Protein AF-H3C9X8-F1 (afdb_monomer_lite)

Sequence (131 aa):
LDEASQDVKDMGDELQRELHCCGLFSYKDWEGNIPDSCVCTEGQECQRVSSRVLLQARLLPISIYSKPCFPIIVPYILLVVDIMIGVVFALAVLAILGTTLSSIMIHQMRYPARPATVLTVPAIFTTAPPK

Structure (mmCIF, N/CA/C/O backbone):
data_AF-H3C9X8-F1
#
_entry.id   AF-H3C9X8-F1
#
loop_
_atom_site.group_PDB
_atom_site.id
_atom_site.type_symbol
_atom_site.label_atom_id
_atom_site.label_alt_id
_atom_site.label_comp_id
_atom_site.label_asym_id
_atom_site.label_entity_id
_atom_site.label_seq_id
_atom_site.pdbx_PDB_ins_code
_atom_site.Cartn_x
_atom_site.Cartn_y
_atom_site.Cartn_z
_atom_site.occupancy
_atom_site.B_iso_or_equiv
_atom_site.auth_seq_id
_atom_site.auth_comp_id
_atom_site.auth_asym_id
_atom_site.auth_atom_id
_atom_site.pdbx_PDB_model_num
ATOM 1 N N . LEU A 1 1 ? -15.510 -6.595 3.669 1.00 77.19 1 LEU A N 1
ATOM 2 C CA . LEU A 1 1 ? -14.463 -7.573 4.056 1.00 77.19 1 LEU A CA 1
ATOM 3 C C . LEU A 1 1 ? -15.071 -8.877 4.568 1.00 77.19 1 LEU A C 1
ATOM 5 O O . LEU A 1 1 ? -14.469 -9.923 4.366 1.00 77.19 1 LEU A O 1
ATOM 9 N N . ASP A 1 2 ? -16.264 -8.837 5.167 1.00 81.06 2 ASP A N 1
ATOM 10 C CA . ASP A 1 2 ? -16.920 -10.037 5.706 1.00 81.06 2 ASP A CA 1
ATOM 11 C C . ASP A 1 2 ? -17.199 -11.137 4.656 1.00 81.06 2 ASP A C 1
ATOM 13 O O . ASP A 1 2 ? -17.047 -12.323 4.936 1.00 81.06 2 ASP A O 1
ATOM 17 N N . GLU A 1 3 ? -17.498 -10.764 3.409 1.00 86.88 3 GLU A N 1
ATOM 18 C CA . GLU A 1 3 ? -17.766 -11.713 2.311 1.00 86.88 3 GLU A CA 1
ATOM 19 C C . GLU A 1 3 ? -16.512 -12.156 1.525 1.00 86.88 3 GLU A C 1
ATOM 21 O O . GLU A 1 3 ? -16.621 -12.857 0.520 1.00 86.88 3 GLU A O 1
ATOM 26 N N . ALA A 1 4 ? -15.308 -11.741 1.938 1.00 88.25 4 ALA A N 1
ATOM 27 C CA . ALA A 1 4 ? -14.078 -12.064 1.211 1.00 88.25 4 ALA A CA 1
ATOM 28 C C . ALA A 1 4 ? -13.695 -13.558 1.313 1.00 88.25 4 ALA A C 1
ATOM 30 O O . ALA A 1 4 ? -14.129 -14.268 2.224 1.00 88.25 4 ALA A O 1
ATOM 31 N N . SER A 1 5 ? -12.846 -14.030 0.389 1.00 93.25 5 SER A N 1
ATOM 32 C CA . SER A 1 5 ? -12.268 -15.380 0.453 1.00 93.25 5 SER A CA 1
ATOM 33 C C . SER A 1 5 ? -11.402 -15.561 1.703 1.00 93.25 5 SER A C 1
ATOM 35 O O . SER A 1 5 ? -10.906 -14.586 2.269 1.00 93.25 5 SER A O 1
ATOM 37 N N . GLN A 1 6 ? -11.199 -16.814 2.122 1.00 91.31 6 GLN A N 1
ATOM 38 C CA . GLN A 1 6 ? -10.440 -17.113 3.339 1.00 91.31 6 GLN A CA 1
ATOM 39 C C . GLN A 1 6 ? -9.013 -16.553 3.278 1.00 91.31 6 GLN A C 1
ATOM 41 O O . GLN A 1 6 ? -8.606 -15.871 4.205 1.00 91.31 6 GLN A O 1
ATOM 46 N N . ASP A 1 7 ? -8.320 -16.707 2.148 1.00 93.25 7 ASP A N 1
ATOM 47 C CA . ASP A 1 7 ? -6.956 -16.184 1.979 1.00 93.25 7 ASP A CA 1
ATOM 48 C C . ASP A 1 7 ? -6.880 -14.657 2.171 1.00 93.25 7 ASP A C 1
ATOM 50 O O . ASP A 1 7 ? -5.922 -14.128 2.732 1.00 93.25 7 ASP A O 1
ATOM 54 N N . VAL A 1 8 ? -7.908 -13.929 1.721 1.00 92.38 8 VAL A N 1
ATOM 55 C CA . VAL A 1 8 ? -7.984 -12.468 1.880 1.00 92.38 8 VAL A CA 1
ATOM 56 C C . VAL A 1 8 ? -8.288 -12.094 3.328 1.00 92.38 8 VAL A C 1
ATOM 58 O O . VAL A 1 8 ? -7.774 -11.087 3.816 1.00 92.38 8 VAL A O 1
ATOM 61 N N . LYS A 1 9 ? -9.105 -12.891 4.024 1.00 91.44 9 LYS A N 1
ATOM 62 C CA . LYS A 1 9 ? -9.366 -12.710 5.456 1.00 91.44 9 LYS A CA 1
ATOM 63 C C . LYS A 1 9 ? -8.111 -12.967 6.280 1.00 91.44 9 LYS A C 1
ATOM 65 O O . LYS A 1 9 ? -7.776 -12.125 7.101 1.00 91.44 9 LYS A O 1
ATOM 70 N N . ASP A 1 10 ? -7.388 -14.046 5.996 1.00 93.94 10 ASP A N 1
ATOM 71 C CA . ASP A 1 10 ? -6.156 -14.412 6.699 1.00 93.94 10 ASP A CA 1
ATOM 72 C C . ASP A 1 10 ? -5.084 -13.322 6.532 1.00 93.94 10 ASP A C 1
ATOM 74 O O . ASP A 1 10 ? -4.492 -12.867 7.511 1.00 93.94 10 ASP A O 1
ATOM 78 N N . MET A 1 11 ? -4.909 -12.818 5.305 1.00 93.81 11 MET A N 1
ATOM 79 C CA . MET A 1 11 ? -4.031 -11.676 5.029 1.00 93.81 11 MET A CA 1
ATOM 80 C C . MET A 1 11 ? -4.498 -10.400 5.744 1.00 93.81 11 MET A C 1
ATOM 82 O O . MET A 1 11 ? -3.687 -9.647 6.283 1.00 93.81 11 MET A O 1
ATOM 86 N N . GLY A 1 12 ? -5.808 -10.140 5.753 1.00 94.44 12 GLY A N 1
ATOM 87 C CA . GLY A 1 12 ? -6.391 -9.012 6.474 1.00 94.44 12 GLY A CA 1
ATOM 88 C C . GLY A 1 12 ? -6.145 -9.093 7.981 1.00 94.44 12 GLY A C 1
ATOM 89 O O . GLY A 1 12 ? -5.831 -8.077 8.598 1.00 94.44 12 GLY A O 1
ATOM 90 N N . ASP A 1 13 ? -6.238 -10.288 8.558 1.00 95.50 13 ASP A N 1
ATOM 91 C CA . ASP A 1 13 ? -6.023 -10.540 9.980 1.00 95.50 13 ASP A CA 1
ATOM 92 C C . ASP A 1 13 ? -4.562 -10.351 10.392 1.00 95.50 13 ASP A C 1
ATOM 94 O O . ASP A 1 13 ? -4.285 -9.779 11.449 1.00 95.50 13 ASP A O 1
ATOM 98 N N . GLU A 1 14 ? -3.621 -10.805 9.564 1.00 95.69 14 GLU A N 1
ATOM 99 C CA . GLU A 1 14 ? -2.191 -10.563 9.766 1.00 95.69 14 GLU A CA 1
ATOM 100 C C . GLU A 1 14 ? -1.890 -9.060 9.751 1.00 95.69 14 GLU A C 1
ATOM 102 O O . GLU A 1 14 ? -1.320 -8.517 10.699 1.00 95.69 14 GLU A O 1
ATOM 107 N N . LEU A 1 15 ? -2.395 -8.360 8.735 1.00 94.81 15 LEU A N 1
ATOM 108 C CA . LEU A 1 15 ? -2.177 -6.930 8.556 1.00 94.81 15 LEU A CA 1
ATOM 109 C C . LEU A 1 15 ? -2.754 -6.090 9.702 1.00 94.81 15 LEU A C 1
ATOM 111 O O . LEU A 1 15 ? -2.131 -5.127 10.146 1.00 94.81 15 LEU A O 1
ATOM 115 N N . GLN A 1 16 ? -3.937 -6.456 10.198 1.00 96.19 16 GLN A N 1
ATOM 116 C CA . GLN A 1 16 ? -4.581 -5.776 11.324 1.00 96.19 16 GLN A CA 1
ATOM 117 C C . GLN A 1 16 ? -3.786 -5.934 12.622 1.00 96.19 16 GLN A C 1
ATOM 119 O O . GLN A 1 16 ? -3.657 -4.965 13.375 1.00 96.19 16 GLN A O 1
ATOM 124 N N . ARG A 1 17 ? -3.193 -7.115 12.847 1.00 94.56 17 ARG A N 1
ATOM 125 C CA . ARG A 1 17 ? -2.313 -7.371 13.997 1.00 94.56 17 ARG A CA 1
ATOM 126 C C . ARG A 1 17 ? -1.007 -6.594 13.902 1.00 94.56 17 ARG A C 1
ATOM 128 O O . ARG A 1 17 ? -0.605 -5.993 14.890 1.00 94.56 17 ARG A O 1
ATOM 135 N N . GLU A 1 18 ? -0.360 -6.587 12.739 1.00 94.19 18 GLU A N 1
ATOM 136 C CA . GLU A 1 18 ? 0.937 -5.920 12.570 1.00 94.19 18 GLU A CA 1
ATOM 137 C C . GLU A 1 18 ? 0.829 -4.392 12.573 1.00 94.19 18 GLU A C 1
ATOM 139 O O . GLU A 1 18 ? 1.665 -3.703 13.162 1.00 94.19 18 GLU A O 1
ATOM 144 N N . LEU A 1 19 ? -0.205 -3.850 11.924 1.00 94.75 19 LEU A N 1
ATOM 145 C CA . LEU A 1 19 ? -0.371 -2.406 11.745 1.00 94.75 19 LEU A CA 1
ATOM 146 C C . LEU A 1 19 ? -1.279 -1.756 12.791 1.00 94.75 19 LEU A C 1
ATOM 148 O O . LEU A 1 19 ? -1.459 -0.537 12.752 1.00 94.75 19 LEU A O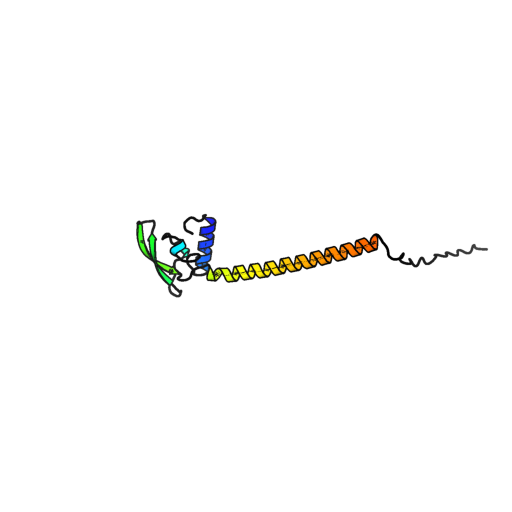 1
ATOM 152 N N . HIS A 1 20 ? -1.839 -2.538 13.719 1.00 95.56 20 HIS A N 1
ATOM 153 C CA . HIS A 1 20 ? -2.741 -2.055 14.768 1.00 95.56 20 HIS A CA 1
ATOM 154 C C . HIS A 1 20 ? -3.880 -1.191 14.199 1.00 95.56 20 HIS A C 1
ATOM 156 O O . HIS A 1 20 ? -4.114 -0.050 14.614 1.00 95.56 20 HIS A O 1
ATOM 162 N N . CYS A 1 21 ? -4.571 -1.737 13.201 1.00 95.94 21 CYS A N 1
ATOM 163 C CA . CYS A 1 21 ? -5.671 -1.102 12.483 1.00 95.94 21 CYS A CA 1
ATOM 164 C C . CYS A 1 21 ? -6.871 -2.053 12.393 1.00 95.94 21 CYS A C 1
ATOM 166 O O . CYS A 1 21 ? -6.737 -3.249 12.636 1.00 95.94 21 CYS A O 1
ATOM 168 N N . CYS A 1 22 ? -8.061 -1.542 12.070 1.00 96.00 22 CYS A N 1
ATOM 169 C CA . CYS A 1 22 ? -9.252 -2.379 11.913 1.00 96.00 22 CYS A CA 1
ATOM 170 C C . CYS A 1 22 ? -10.107 -1.953 10.717 1.00 96.00 22 CYS A C 1
ATOM 172 O O . CYS A 1 22 ? -10.584 -0.816 10.635 1.00 96.00 22 CYS A O 1
ATOM 174 N N . GLY A 1 23 ? -10.335 -2.909 9.814 1.00 95.25 23 GLY A N 1
ATOM 175 C CA . GLY A 1 23 ? -11.014 -2.679 8.542 1.00 95.25 23 GLY A CA 1
ATOM 176 C C . GLY A 1 23 ? -10.130 -1.961 7.521 1.00 95.25 23 GLY A C 1
ATOM 177 O O . GLY A 1 23 ? -9.074 -1.413 7.843 1.00 95.25 23 GLY A O 1
ATOM 178 N N . LEU A 1 24 ? -10.557 -1.971 6.261 1.00 95.00 24 LEU A N 1
ATOM 179 C CA . LEU A 1 24 ? -9.801 -1.341 5.185 1.00 95.00 24 LEU A CA 1
ATOM 180 C C . LEU A 1 24 ? -9.963 0.180 5.263 1.00 95.00 24 LEU A C 1
ATOM 182 O O . LEU A 1 24 ? -8.981 0.897 5.430 1.00 95.00 24 LEU A O 1
ATOM 186 N N . PHE A 1 25 ? -11.204 0.657 5.219 1.00 95.12 25 PHE A N 1
ATOM 187 C CA . PHE A 1 25 ? -11.573 2.066 5.356 1.00 95.12 25 PHE A CA 1
ATOM 188 C C . PHE A 1 25 ? -12.231 2.359 6.707 1.00 95.12 25 PHE A C 1
ATOM 190 O O . PHE A 1 25 ? -12.179 3.493 7.186 1.00 95.12 25 PHE A O 1
ATOM 197 N N . SER A 1 26 ? -12.847 1.350 7.330 1.00 94.25 26 SER A N 1
ATOM 198 C CA . SER A 1 26 ? -13.454 1.444 8.658 1.00 94.25 26 SER A CA 1
ATOM 199 C C . SER A 1 26 ? -13.718 0.053 9.237 1.00 94.25 26 SER A C 1
ATOM 201 O O . SER A 1 26 ? -13.972 -0.889 8.497 1.00 94.25 26 SER A O 1
ATOM 203 N N . TYR A 1 27 ? -13.822 -0.075 10.563 1.00 92.94 27 TYR A N 1
ATOM 204 C CA . TYR A 1 27 ? -14.295 -1.315 11.201 1.00 92.94 27 TYR A CA 1
ATOM 205 C C . TYR A 1 27 ? -15.671 -1.782 10.686 1.00 92.94 27 TYR A C 1
ATOM 207 O O . TYR A 1 27 ? -16.019 -2.955 10.807 1.00 92.94 27 TYR A O 1
ATOM 215 N N . LYS A 1 28 ? -16.464 -0.868 10.109 1.00 92.69 28 LYS A N 1
ATOM 216 C CA . LYS A 1 28 ? -17.766 -1.167 9.497 1.00 92.69 28 LYS A CA 1
ATOM 217 C C . LYS A 1 28 ? -17.668 -2.066 8.264 1.00 92.69 28 LYS A C 1
ATOM 219 O O . LYS A 1 28 ? -18.671 -2.674 7.913 1.00 92.69 28 LYS A O 1
ATOM 224 N N . ASP A 1 29 ? -16.485 -2.212 7.667 1.00 92.75 29 ASP A N 1
ATOM 225 C CA . ASP A 1 29 ? -16.237 -3.111 6.530 1.00 92.75 29 ASP A CA 1
ATOM 226 C C . ASP A 1 29 ? -16.483 -4.595 6.874 1.00 92.75 29 ASP A C 1
ATOM 228 O O . ASP A 1 29 ? -16.559 -5.446 5.982 1.00 92.75 29 ASP A O 1
ATOM 232 N N . TRP A 1 30 ? -16.581 -4.899 8.170 1.00 91.19 30 TRP A N 1
ATOM 233 C CA . TRP A 1 30 ? -16.890 -6.211 8.728 1.00 91.19 30 TRP A CA 1
ATOM 234 C C . TRP A 1 30 ? -18.381 -6.439 9.007 1.00 91.19 30 TRP A C 1
ATOM 236 O O . TRP A 1 30 ? -18.752 -7.510 9.468 1.00 91.19 30 TRP A O 1
ATOM 246 N N . GLU A 1 31 ? -19.242 -5.437 8.805 1.00 89.69 31 GLU A N 1
ATOM 247 C CA . GLU A 1 31 ? -20.707 -5.552 8.952 1.00 89.69 31 GLU A CA 1
ATOM 248 C C . GLU A 1 31 ? -21.190 -6.133 10.302 1.00 89.69 31 GLU A C 1
ATOM 250 O O . GLU A 1 31 ? -22.293 -6.664 10.447 1.00 89.69 31 GLU A O 1
ATOM 255 N N . GLY A 1 32 ? -20.369 -5.971 11.342 1.00 84.38 32 GLY A N 1
ATOM 256 C CA . GLY A 1 32 ? -20.623 -6.459 12.697 1.00 84.38 32 GLY A CA 1
ATOM 257 C C . GLY A 1 32 ? -19.903 -7.762 13.050 1.00 84.38 32 GLY A C 1
ATOM 258 O O . GLY A 1 32 ? -19.713 -7.998 14.245 1.00 84.38 32 GLY A O 1
ATOM 259 N N . ASN A 1 33 ? -19.437 -8.531 12.064 1.00 87.88 33 ASN A N 1
ATOM 260 C CA . ASN A 1 33 ? -18.618 -9.738 12.223 1.00 87.88 33 ASN A CA 1
ATOM 261 C C . ASN A 1 33 ? -17.130 -9.362 12.313 1.00 87.88 33 ASN A C 1
ATOM 263 O O . ASN A 1 33 ? -16.321 -9.668 11.442 1.00 87.88 33 ASN A O 1
ATOM 267 N N . ILE A 1 34 ? -16.784 -8.607 13.354 1.00 90.94 34 ILE A N 1
ATOM 268 C CA . ILE A 1 34 ? -15.436 -8.061 13.532 1.00 90.94 34 ILE A CA 1
ATOM 269 C C . ILE A 1 34 ? -14.492 -9.191 13.984 1.00 90.94 34 ILE A C 1
ATOM 271 O O . ILE A 1 34 ? -14.813 -9.854 14.971 1.00 90.94 34 ILE A O 1
ATOM 275 N N . PRO A 1 35 ? -13.351 -9.412 13.306 1.00 92.31 35 PRO A N 1
ATOM 276 C CA . PRO A 1 35 ? -12.416 -10.479 13.652 1.00 92.31 35 PRO A CA 1
ATOM 277 C C . PRO A 1 35 ? -11.598 -10.155 14.908 1.00 92.31 35 PRO A C 1
ATOM 279 O O . PRO A 1 35 ? -11.388 -8.993 15.264 1.00 92.31 35 PRO A O 1
ATOM 282 N N . ASP A 1 36 ? -11.059 -11.196 15.544 1.00 92.44 36 ASP A N 1
ATOM 283 C CA . ASP A 1 36 ? -10.220 -11.065 16.743 1.00 92.44 36 ASP A CA 1
ATOM 284 C C . ASP A 1 36 ? -8.900 -10.318 16.473 1.00 92.44 36 ASP A C 1
ATOM 286 O O . ASP A 1 36 ? -8.302 -9.747 17.382 1.00 92.44 36 ASP A O 1
ATOM 290 N N . SER A 1 37 ? -8.448 -10.282 15.217 1.00 94.44 37 SER A N 1
ATOM 291 C CA . SER A 1 37 ? -7.294 -9.496 14.754 1.00 94.44 37 SER A CA 1
ATOM 292 C C . SER A 1 37 ? -7.464 -7.984 14.963 1.00 94.44 37 SER A C 1
ATOM 294 O O . SER A 1 37 ? -6.469 -7.284 15.142 1.00 94.44 37 SER A O 1
ATOM 296 N N . CYS A 1 38 ? -8.704 -7.486 15.025 1.00 94.50 38 CYS A N 1
ATOM 297 C CA . CYS A 1 38 ? -9.010 -6.089 15.332 1.00 94.50 38 CYS A CA 1
ATOM 298 C C . CYS A 1 38 ? -8.915 -5.747 16.827 1.00 94.50 38 CYS A C 1
ATOM 300 O O . CYS A 1 38 ? -8.989 -4.562 17.168 1.00 94.50 38 CYS A O 1
ATOM 302 N N . VAL A 1 39 ? -8.844 -6.741 17.722 1.00 93.06 39 VAL A N 1
ATOM 303 C CA . VAL A 1 39 ? -8.924 -6.520 19.173 1.00 93.06 39 VAL A CA 1
ATOM 304 C C . VAL A 1 39 ? -7.683 -5.781 19.665 1.00 93.06 39 VAL A C 1
ATOM 306 O O . VAL A 1 39 ? -6.548 -6.150 19.373 1.00 93.06 39 VAL A O 1
ATOM 309 N N . CYS A 1 40 ? -7.923 -4.722 20.433 1.00 92.31 40 CYS A N 1
ATOM 310 C CA . CYS A 1 40 ? -6.905 -3.766 20.853 1.00 92.31 40 CYS A CA 1
ATOM 311 C C . CYS A 1 40 ? -6.615 -3.883 22.357 1.00 92.31 40 CYS A C 1
ATOM 313 O O . CYS A 1 40 ? -7.552 -3.947 23.164 1.00 92.31 40 CYS A O 1
ATOM 315 N N . THR A 1 41 ? -5.325 -3.900 22.721 1.00 84.50 41 THR A N 1
ATOM 316 C CA . THR A 1 41 ? -4.839 -4.034 24.111 1.00 84.50 41 THR A CA 1
ATOM 317 C C . THR A 1 41 ? -4.509 -2.659 24.709 1.00 84.50 41 THR A C 1
ATOM 319 O O . THR A 1 41 ? -4.302 -1.684 23.987 1.00 84.50 41 THR A O 1
ATOM 322 N N . GLU A 1 42 ? -4.476 -2.543 26.042 1.00 72.44 42 GLU A N 1
ATOM 323 C CA . GLU A 1 42 ? -4.142 -1.278 26.708 1.00 72.44 42 GLU A CA 1
ATOM 324 C C . GLU A 1 42 ? -2.748 -0.762 26.305 1.00 72.44 42 GLU A C 1
ATOM 326 O O . GLU A 1 42 ? -1.770 -1.507 26.307 1.00 72.44 42 GLU A O 1
ATOM 331 N N . GLY A 1 43 ? -2.670 0.528 25.955 1.00 71.88 43 GLY A N 1
ATOM 332 C CA . GLY A 1 43 ? -1.456 1.185 25.447 1.00 71.88 43 GLY A CA 1
ATOM 333 C C . GLY A 1 43 ? -1.517 1.595 23.969 1.00 71.88 43 GLY A C 1
ATOM 334 O O . GLY A 1 43 ? -0.613 2.278 23.493 1.00 71.88 43 GLY A O 1
ATOM 335 N N . GLN A 1 44 ? -2.583 1.227 23.255 1.00 81.56 44 GLN A N 1
ATOM 336 C CA . GLN A 1 44 ? -2.807 1.557 21.844 1.00 81.56 44 GLN A CA 1
ATOM 337 C C . GLN A 1 44 ? -4.023 2.478 21.661 1.00 81.56 44 GLN A C 1
ATOM 339 O O . GLN A 1 44 ? -4.846 2.645 22.564 1.00 81.56 44 GLN A O 1
ATOM 344 N N . GLU A 1 45 ? -4.153 3.093 20.482 1.00 88.56 45 GLU A N 1
ATOM 345 C CA . GLU A 1 45 ? -5.336 3.888 20.139 1.00 88.56 45 GLU A CA 1
ATOM 346 C C . GLU A 1 45 ? -6.540 2.969 19.858 1.00 88.56 45 GLU A C 1
ATOM 348 O O . GLU A 1 45 ? -6.804 2.579 18.719 1.00 88.56 45 GLU A O 1
ATOM 353 N N . CYS A 1 46 ? -7.272 2.619 20.919 1.00 92.62 46 CYS A N 1
ATOM 354 C CA . CYS A 1 46 ? -8.460 1.773 20.851 1.00 92.62 46 CYS A CA 1
ATOM 355 C C . CYS A 1 46 ? -9.766 2.589 20.877 1.00 92.62 46 CYS A C 1
ATOM 357 O O . CYS A 1 46 ? -9.856 3.639 21.515 1.00 92.62 46 CYS A O 1
ATOM 359 N N . GLN A 1 47 ? -10.823 2.056 20.263 1.00 92.50 47 GLN A N 1
ATOM 360 C CA . GLN A 1 47 ? -12.199 2.539 20.398 1.00 92.50 47 GLN A CA 1
ATOM 361 C C . GLN A 1 47 ? -13.143 1.396 20.783 1.00 92.50 47 GLN A C 1
ATOM 363 O O . GLN A 1 47 ? -12.951 0.247 20.384 1.00 92.50 47 GLN A O 1
ATOM 368 N N . ARG A 1 48 ? -14.187 1.711 21.557 1.00 90.56 48 ARG A N 1
ATOM 369 C CA . ARG A 1 48 ? -15.221 0.738 21.927 1.00 90.56 48 ARG A CA 1
ATOM 370 C C . ARG A 1 48 ? -16.342 0.735 20.895 1.00 90.56 48 ARG A C 1
ATOM 372 O O . ARG A 1 48 ? -16.939 1.778 20.641 1.00 90.56 48 ARG A O 1
ATOM 379 N N . VAL A 1 49 ? -16.656 -0.437 20.352 1.00 89.00 49 VAL A N 1
ATOM 380 C CA . VAL A 1 49 ? -17.745 -0.634 19.382 1.00 89.00 49 VAL A CA 1
ATOM 381 C C . VAL A 1 49 ? -18.608 -1.822 19.779 1.00 89.00 49 VAL A C 1
ATOM 383 O O . VAL A 1 49 ? -18.161 -2.713 20.497 1.00 89.00 49 VAL A O 1
ATOM 386 N N . SER A 1 50 ? -19.853 -1.851 19.316 1.00 84.06 50 SER A N 1
ATOM 387 C CA . SER A 1 50 ? -20.702 -3.031 19.435 1.00 84.06 50 SER A CA 1
ATOM 388 C C . SER A 1 50 ? -20.430 -3.997 18.281 1.00 84.06 50 SER A C 1
ATOM 390 O O . SER A 1 50 ? -20.570 -3.635 17.113 1.00 84.06 50 SER A O 1
ATOM 392 N N . SER A 1 51 ? -20.065 -5.236 18.606 1.00 78.00 51 SER A N 1
ATOM 393 C CA . SER A 1 51 ? -19.870 -6.311 17.627 1.00 78.00 51 SER A CA 1
ATOM 394 C C . SER A 1 51 ? -20.946 -7.384 17.774 1.00 78.00 51 SER A C 1
ATOM 396 O O . SER A 1 51 ? -21.457 -7.623 18.873 1.00 78.00 51 SER A O 1
ATOM 398 N N . ARG A 1 52 ? -21.311 -8.018 16.654 1.00 72.25 52 ARG A N 1
ATOM 399 C CA . ARG A 1 52 ? -22.183 -9.192 16.635 1.00 72.25 52 ARG A CA 1
ATOM 400 C C . ARG A 1 52 ? -21.339 -10.408 16.988 1.00 72.25 52 ARG A C 1
ATOM 402 O O . ARG A 1 52 ? -20.577 -10.903 16.169 1.00 72.25 52 ARG A O 1
ATOM 409 N N . VAL A 1 53 ? -21.509 -10.922 18.201 1.00 65.62 53 VAL A N 1
ATOM 410 C CA . VAL A 1 53 ? -20.884 -12.193 18.571 1.00 65.62 53 VAL A CA 1
ATOM 411 C C . VAL A 1 53 ? -21.782 -13.334 18.092 1.00 65.62 53 VAL A C 1
ATOM 413 O O . VAL A 1 53 ? -22.910 -13.502 18.573 1.00 65.62 53 VAL A O 1
ATOM 416 N N . LEU A 1 54 ? -21.261 -14.116 17.141 1.00 59.16 54 LEU A N 1
ATOM 417 C CA . LEU A 1 54 ? -21.959 -15.200 16.430 1.00 59.16 54 LEU A CA 1
ATOM 418 C C . LEU A 1 54 ? -22.568 -16.247 17.383 1.00 59.16 54 LEU A C 1
ATOM 420 O O . LEU A 1 54 ? -23.626 -16.801 17.104 1.00 59.16 54 LEU A O 1
ATOM 424 N N . LEU A 1 55 ? -21.951 -16.450 18.552 1.00 58.25 55 LEU A N 1
ATOM 425 C CA . LEU A 1 55 ? -22.392 -17.405 19.575 1.00 58.25 55 LEU A CA 1
ATOM 426 C C . LEU A 1 55 ? -23.708 -17.036 20.282 1.00 58.25 55 LEU A C 1
ATOM 428 O O . LEU A 1 55 ? -24.345 -17.922 20.846 1.00 58.25 55 LEU A O 1
ATOM 432 N N . GLN A 1 56 ? -24.123 -15.764 20.298 1.00 55.47 56 GLN A N 1
ATOM 433 C CA . GLN A 1 56 ? -25.265 -15.329 21.124 1.00 55.47 56 GLN A CA 1
ATOM 434 C C . GLN A 1 56 ? -26.230 -14.344 20.453 1.00 55.47 56 GLN A C 1
ATOM 436 O O . GLN A 1 56 ? -27.207 -13.961 21.095 1.00 55.47 56 GLN A O 1
ATOM 441 N N . ALA A 1 57 ? -25.982 -13.915 19.207 1.00 62.81 57 ALA A N 1
ATOM 442 C CA . ALA A 1 57 ? -26.765 -12.867 18.529 1.00 62.81 57 ALA A CA 1
ATOM 443 C C . ALA A 1 57 ? -26.960 -11.599 19.395 1.00 62.81 57 ALA A C 1
ATOM 445 O O . ALA A 1 57 ? -27.943 -10.868 19.267 1.00 62.81 57 ALA A O 1
ATOM 446 N N . ARG A 1 58 ? -26.015 -11.347 20.308 1.00 64.69 58 ARG A N 1
ATOM 447 C CA . ARG A 1 58 ? -25.981 -10.180 21.190 1.00 64.69 58 ARG A CA 1
ATOM 448 C C . ARG A 1 58 ? -24.926 -9.212 20.683 1.00 64.69 58 ARG A C 1
ATOM 450 O O . ARG A 1 58 ? -23.850 -9.626 20.257 1.00 64.69 58 ARG A O 1
ATOM 457 N N . LEU A 1 59 ? -25.245 -7.923 20.762 1.00 73.00 59 LEU A N 1
ATOM 458 C CA . LEU A 1 59 ? -24.263 -6.863 20.581 1.00 73.00 59 LEU A CA 1
ATOM 459 C C . LEU A 1 59 ? -23.463 -6.734 21.877 1.00 73.00 59 LEU A C 1
ATOM 461 O O . LEU A 1 59 ? -23.981 -6.211 22.865 1.00 73.00 59 LEU A O 1
ATOM 465 N N . LEU A 1 60 ? -22.222 -7.220 21.877 1.00 77.00 60 LEU A N 1
ATOM 466 C CA . LEU A 1 60 ? -21.298 -7.013 22.992 1.00 77.00 60 LEU A CA 1
ATOM 467 C C . LEU A 1 60 ? -20.351 -5.848 22.679 1.00 77.00 60 LEU A C 1
ATOM 469 O O . LEU A 1 60 ? -19.895 -5.726 21.537 1.00 77.00 60 LEU A O 1
ATOM 473 N N . PRO A 1 61 ? -20.049 -4.984 23.666 1.00 82.81 61 PRO A N 1
ATOM 474 C CA . PRO A 1 61 ? -19.028 -3.965 23.501 1.00 82.81 61 PRO A CA 1
ATOM 475 C C . PRO A 1 61 ? -17.644 -4.624 23.479 1.00 82.81 61 PRO A C 1
ATOM 477 O O . PRO A 1 61 ? -17.258 -5.290 24.438 1.00 82.81 61 PRO A O 1
ATOM 480 N N . ILE A 1 62 ? -16.892 -4.404 22.404 1.00 88.19 62 ILE A N 1
AT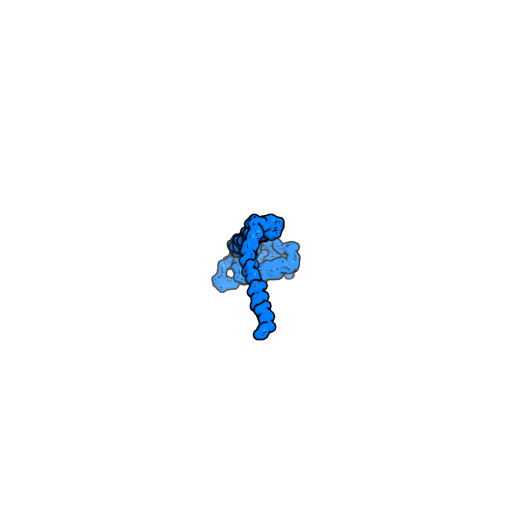OM 481 C CA . ILE A 1 62 ? -15.500 -4.836 22.252 1.00 88.19 62 ILE A CA 1
ATOM 482 C C . ILE A 1 62 ? -14.585 -3.623 22.052 1.00 88.19 62 ILE A C 1
ATOM 484 O O . ILE A 1 62 ? -15.024 -2.566 21.598 1.00 88.19 62 ILE A O 1
ATOM 488 N N . SER A 1 63 ? -13.315 -3.773 22.424 1.00 92.44 63 SER A N 1
ATOM 489 C CA . SER A 1 63 ? -12.250 -2.790 22.195 1.00 92.44 63 SER A CA 1
ATOM 490 C C . SER A 1 63 ? -11.507 -3.151 20.914 1.00 92.44 63 SER A C 1
ATOM 492 O O . SER A 1 63 ? -10.933 -4.236 20.842 1.00 92.44 63 SER A O 1
ATOM 494 N N . ILE A 1 64 ? -11.506 -2.259 19.925 1.00 94.50 64 ILE A N 1
ATOM 495 C CA . ILE A 1 64 ? -10.823 -2.474 18.644 1.00 94.50 64 ILE A CA 1
ATOM 496 C C . ILE A 1 64 ? -9.886 -1.325 18.304 1.00 94.50 64 ILE A C 1
ATOM 498 O O . ILE A 1 64 ? -10.032 -0.227 18.844 1.00 94.50 64 ILE A O 1
ATOM 502 N N . TYR A 1 65 ? -8.971 -1.546 17.365 1.00 95.62 65 TYR A N 1
ATOM 503 C CA . TYR A 1 65 ? -8.147 -0.471 16.818 1.00 95.62 65 TYR A CA 1
ATOM 504 C C . TYR A 1 65 ? -9.007 0.643 16.210 1.00 95.62 65 TYR A C 1
ATOM 506 O O . TYR A 1 65 ? -9.983 0.397 15.493 1.00 95.62 65 TYR A O 1
ATOM 514 N N . SER A 1 66 ? -8.660 1.894 16.520 1.00 93.94 66 SER A N 1
ATOM 515 C CA . SER A 1 66 ? -9.424 3.059 16.064 1.00 93.94 66 SER A CA 1
ATOM 516 C C . SER A 1 66 ? -9.161 3.407 14.598 1.00 93.94 66 SER A C 1
ATOM 518 O O . SER A 1 66 ? -10.055 3.907 13.909 1.00 93.94 66 SER A O 1
ATOM 520 N N . LYS A 1 67 ? -7.942 3.138 14.116 1.00 95.50 67 LYS A N 1
ATOM 521 C CA . LYS A 1 67 ? -7.473 3.547 12.791 1.00 95.50 67 LYS A CA 1
ATOM 522 C C . LYS A 1 67 ? -7.831 2.512 11.719 1.00 95.50 67 LYS A C 1
ATOM 524 O O . LYS A 1 67 ? -7.713 1.313 11.971 1.00 95.50 67 LYS A O 1
ATOM 529 N N . PRO A 1 68 ? -8.218 2.949 10.510 1.00 96.12 68 PRO A N 1
ATOM 530 C CA . PRO A 1 68 ? -8.360 2.058 9.364 1.00 96.12 68 PRO A CA 1
ATOM 531 C C . PRO A 1 68 ? -6.998 1.719 8.744 1.00 96.12 68 PRO A C 1
ATOM 533 O O . PRO A 1 68 ? -6.046 2.494 8.856 1.00 96.12 68 PRO A O 1
ATOM 536 N N . CYS A 1 69 ? -6.908 0.578 8.060 1.00 96.38 69 CYS A N 1
ATOM 537 C CA . CYS A 1 69 ? -5.641 0.083 7.518 1.00 96.38 69 CYS A CA 1
ATOM 538 C C . CYS A 1 69 ? -5.208 0.787 6.220 1.00 96.38 69 CYS A C 1
ATOM 540 O O . CYS A 1 69 ? -4.018 0.992 5.994 1.00 96.38 69 CYS A O 1
ATOM 542 N N . PHE A 1 70 ? -6.151 1.211 5.373 1.00 96.00 70 PHE A N 1
ATOM 543 C CA . PHE A 1 70 ? -5.867 1.847 4.080 1.00 96.00 70 PHE A CA 1
ATOM 544 C C . PHE A 1 70 ? -4.873 3.022 4.151 1.00 96.00 70 PHE A C 1
ATOM 546 O O . PHE A 1 70 ? -3.870 2.970 3.439 1.00 96.00 70 PHE A O 1
ATOM 553 N N . PRO A 1 71 ? -5.056 4.054 5.003 1.00 95.69 71 PRO A N 1
ATOM 554 C CA . PRO A 1 71 ? -4.105 5.167 5.070 1.00 95.69 71 PRO A CA 1
ATOM 555 C C . PRO A 1 71 ? -2.707 4.756 5.555 1.00 95.69 71 PRO A C 1
ATOM 557 O O . PRO A 1 71 ? -1.753 5.487 5.306 1.00 95.69 71 PRO A O 1
ATOM 560 N N . ILE A 1 72 ? -2.576 3.607 6.224 1.00 95.25 72 ILE A N 1
ATOM 561 C CA . ILE A 1 72 ? -1.284 3.060 6.646 1.00 95.25 72 ILE A CA 1
ATOM 562 C C . ILE A 1 72 ? -0.602 2.357 5.465 1.00 95.25 72 ILE A C 1
ATOM 564 O O . ILE A 1 72 ? 0.588 2.551 5.255 1.00 95.25 72 ILE A O 1
ATOM 568 N N . ILE A 1 73 ? -1.349 1.590 4.664 1.00 95.62 73 ILE A N 1
ATOM 569 C CA . ILE A 1 73 ? -0.814 0.740 3.582 1.00 95.62 73 ILE A CA 1
ATOM 570 C C . ILE A 1 73 ? -0.492 1.533 2.307 1.00 95.62 73 ILE A C 1
ATOM 572 O O . ILE A 1 73 ? 0.524 1.285 1.658 1.00 95.62 73 ILE A O 1
ATOM 576 N N . VAL A 1 74 ? -1.349 2.485 1.926 1.00 96.00 74 VAL A N 1
ATOM 577 C CA . VAL A 1 74 ? -1.213 3.269 0.683 1.00 96.00 74 VAL A CA 1
ATOM 578 C C . VAL A 1 74 ? 0.182 3.865 0.462 1.00 96.00 74 VAL A C 1
ATOM 580 O O . VAL A 1 74 ? 0.695 3.697 -0.645 1.00 96.00 74 VAL A O 1
ATOM 583 N N . PRO A 1 75 ? 0.840 4.525 1.439 1.00 95.88 75 PRO A N 1
ATOM 584 C CA . PRO A 1 75 ? 2.177 5.075 1.210 1.00 95.88 75 PRO A CA 1
ATOM 585 C C . PRO A 1 75 ? 3.214 4.003 0.841 1.00 95.88 75 PRO A C 1
ATOM 587 O O . PRO A 1 75 ? 4.073 4.264 0.002 1.00 95.88 75 PRO A O 1
ATOM 590 N N . TYR A 1 76 ? 3.113 2.790 1.395 1.00 94.50 76 TYR A N 1
ATOM 591 C CA . TYR A 1 76 ? 3.994 1.679 1.022 1.00 94.50 76 TYR A CA 1
ATOM 592 C C . TYR A 1 76 ? 3.733 1.206 -0.410 1.00 94.50 76 TYR A C 1
ATOM 594 O O . TYR A 1 76 ? 4.679 0.978 -1.161 1.00 94.50 76 TYR A O 1
ATOM 602 N N . ILE A 1 77 ? 2.462 1.102 -0.814 1.00 95.75 77 ILE A N 1
ATOM 603 C CA . ILE A 1 77 ? 2.102 0.720 -2.188 1.00 95.75 77 ILE A CA 1
ATOM 604 C C . ILE A 1 77 ? 2.624 1.756 -3.186 1.00 95.75 77 ILE A C 1
ATOM 606 O O . ILE A 1 77 ? 3.223 1.380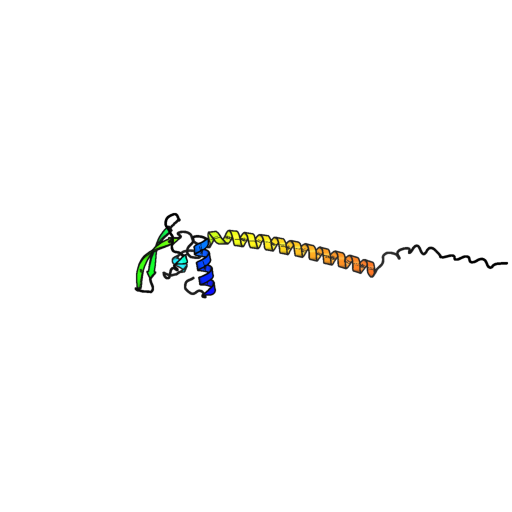 -4.192 1.00 95.75 77 ILE A O 1
ATOM 610 N N . LEU A 1 78 ? 2.434 3.048 -2.905 1.00 96.81 78 LEU A N 1
ATOM 611 C CA . LEU A 1 78 ? 2.915 4.124 -3.774 1.00 96.81 78 LEU A CA 1
ATOM 612 C C . LEU A 1 78 ? 4.438 4.077 -3.929 1.00 96.81 78 LEU A C 1
ATOM 614 O O . LEU A 1 78 ? 4.931 4.129 -5.051 1.00 96.81 78 LEU A O 1
ATOM 618 N N . LEU A 1 79 ? 5.172 3.863 -2.833 1.00 96.81 79 LEU A N 1
ATOM 619 C CA . LEU A 1 79 ? 6.625 3.703 -2.873 1.00 96.81 79 LEU A CA 1
ATOM 620 C C . LEU A 1 79 ? 7.056 2.538 -3.779 1.00 96.81 79 LEU A C 1
ATOM 622 O O . LEU A 1 79 ? 7.971 2.685 -4.589 1.00 96.81 79 LEU A O 1
ATOM 626 N N . VAL A 1 80 ? 6.402 1.379 -3.658 1.00 97.31 80 VAL A N 1
ATOM 627 C CA . VAL A 1 80 ? 6.700 0.208 -4.498 1.00 97.31 80 VAL A CA 1
ATOM 628 C C . VAL A 1 80 ? 6.414 0.508 -5.969 1.00 97.31 80 VAL A C 1
ATOM 630 O O . VAL A 1 80 ? 7.232 0.181 -6.828 1.00 97.31 80 VAL A O 1
ATOM 633 N N . VAL A 1 81 ? 5.289 1.159 -6.270 1.00 97.44 81 VAL A N 1
ATOM 634 C CA . VAL A 1 81 ? 4.926 1.549 -7.640 1.00 97.44 81 VAL A CA 1
ATOM 635 C C . VAL A 1 81 ? 5.955 2.513 -8.232 1.00 97.44 81 VAL A C 1
ATOM 637 O O . VAL A 1 81 ? 6.416 2.283 -9.350 1.00 97.44 81 VAL A O 1
ATOM 640 N N . ASP A 1 82 ? 6.376 3.530 -7.481 1.00 97.88 82 ASP A N 1
ATOM 641 C CA . ASP A 1 82 ? 7.371 4.507 -7.935 1.00 97.88 82 ASP A CA 1
ATOM 642 C C . ASP A 1 82 ? 8.718 3.840 -8.258 1.00 97.88 82 ASP A C 1
ATOM 644 O O . ASP A 1 82 ? 9.316 4.101 -9.309 1.00 97.88 82 ASP A O 1
ATOM 648 N N . ILE A 1 83 ? 9.171 2.913 -7.406 1.00 98.19 83 ILE A N 1
ATOM 649 C CA . ILE A 1 83 ? 10.388 2.123 -7.649 1.00 98.19 83 ILE A CA 1
ATOM 650 C C . ILE A 1 83 ? 10.241 1.288 -8.925 1.00 98.19 83 ILE A C 1
ATOM 652 O O . ILE A 1 83 ? 11.135 1.290 -9.775 1.00 98.19 83 ILE A O 1
ATOM 656 N N . MET A 1 84 ? 9.112 0.596 -9.092 1.00 98.31 84 MET A N 1
ATOM 657 C CA . MET A 1 84 ? 8.860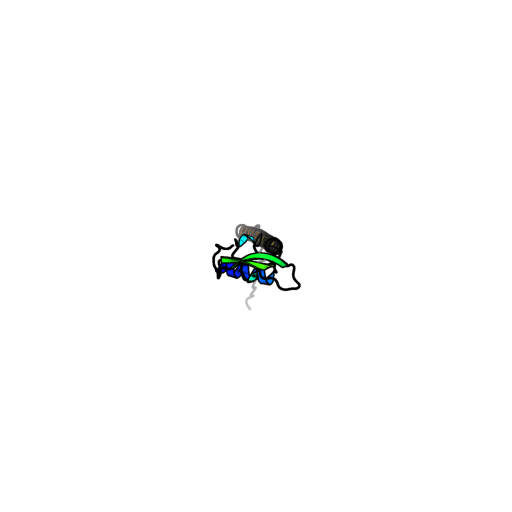 -0.245 -10.264 1.00 98.31 84 MET A C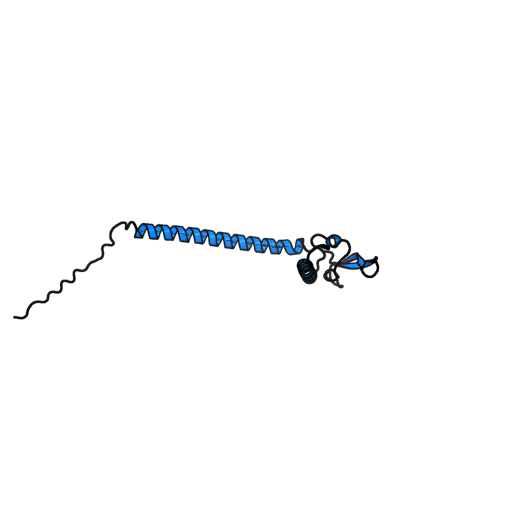A 1
ATOM 658 C C . MET A 1 84 ? 8.841 0.567 -11.562 1.00 98.31 84 MET A C 1
ATOM 660 O O . MET A 1 84 ? 9.432 0.138 -12.555 1.00 98.31 84 MET A O 1
ATOM 664 N N . ILE A 1 85 ? 8.228 1.754 -11.555 1.00 98.38 85 ILE A N 1
ATOM 665 C CA . ILE A 1 85 ? 8.242 2.673 -12.700 1.00 98.38 85 ILE A CA 1
ATOM 666 C C . ILE A 1 85 ? 9.683 3.062 -13.050 1.00 98.38 85 ILE A C 1
ATOM 668 O O . ILE A 1 85 ? 10.065 3.001 -14.221 1.00 98.38 85 ILE A O 1
ATOM 672 N N . GLY A 1 86 ? 10.500 3.396 -12.045 1.00 98.06 86 GLY A N 1
ATOM 673 C CA . GLY A 1 86 ? 11.917 3.705 -12.239 1.00 98.06 86 GLY A CA 1
ATOM 674 C C . GLY A 1 86 ? 12.696 2.554 -12.885 1.00 98.06 86 GLY A C 1
ATOM 675 O O . GLY A 1 86 ? 13.436 2.768 -13.848 1.00 98.06 86 GLY A O 1
ATOM 676 N N . VAL A 1 87 ? 12.487 1.321 -12.412 1.00 98.56 87 VAL A N 1
ATOM 677 C CA . VAL A 1 87 ? 13.129 0.116 -12.967 1.00 98.56 87 VAL A CA 1
ATOM 678 C C . VAL A 1 87 ? 12.708 -0.121 -14.417 1.00 98.56 87 VAL A C 1
ATOM 680 O O . VAL A 1 87 ? 13.563 -0.316 -15.282 1.00 98.56 87 VAL A O 1
ATOM 683 N N . VAL A 1 88 ? 11.407 -0.070 -14.709 1.00 98.56 88 VAL A N 1
ATOM 684 C CA . VAL A 1 88 ? 10.884 -0.273 -16.069 1.00 98.56 88 VAL A CA 1
ATOM 685 C C . VAL A 1 88 ? 11.432 0.783 -17.027 1.00 98.56 88 VAL A C 1
ATOM 687 O O . VAL A 1 88 ? 11.863 0.445 -18.130 1.00 98.56 88 VAL A O 1
ATOM 690 N N . PHE A 1 89 ? 11.478 2.046 -16.601 1.00 98.56 89 PHE A N 1
ATOM 691 C CA . PHE A 1 89 ? 12.037 3.128 -17.406 1.00 98.56 89 PHE A CA 1
ATOM 692 C C . PHE A 1 89 ? 13.527 2.911 -17.701 1.00 98.56 89 PHE A C 1
ATOM 694 O O . PHE A 1 89 ? 13.951 3.025 -18.852 1.00 98.56 89 PHE A O 1
ATOM 701 N N . ALA A 1 90 ? 14.318 2.529 -16.694 1.00 98.50 90 ALA A N 1
ATOM 702 C CA . ALA A 1 90 ? 15.736 2.231 -16.878 1.00 98.50 90 ALA A CA 1
ATOM 703 C C . ALA A 1 90 ? 15.958 1.068 -17.861 1.00 98.50 90 ALA A C 1
ATOM 705 O O . ALA A 1 90 ? 16.782 1.175 -18.772 1.00 98.50 90 ALA A O 1
ATOM 706 N N . LEU A 1 91 ? 15.188 -0.019 -17.731 1.00 98.50 91 LEU A N 1
ATOM 707 C CA . LEU A 1 91 ? 15.250 -1.155 -18.654 1.00 98.50 91 LEU A CA 1
ATOM 708 C C . LEU A 1 91 ? 14.850 -0.761 -20.082 1.00 98.50 91 LEU A C 1
ATOM 710 O O . LEU A 1 91 ? 15.501 -1.192 -21.035 1.00 98.50 91 LEU A O 1
ATOM 714 N N . ALA A 1 92 ? 13.832 0.088 -20.246 1.00 98.56 92 ALA A N 1
ATOM 715 C CA . ALA A 1 92 ? 13.423 0.594 -21.553 1.00 98.56 92 ALA A CA 1
ATOM 716 C C . ALA A 1 92 ? 14.537 1.418 -22.219 1.00 98.56 92 ALA A C 1
ATOM 718 O O . ALA A 1 92 ? 14.850 1.199 -23.391 1.00 98.56 92 ALA A O 1
ATOM 719 N N . VAL A 1 93 ? 15.192 2.313 -21.470 1.00 98.56 93 VAL A N 1
ATOM 720 C CA . VAL A 1 93 ? 16.343 3.085 -21.968 1.00 98.56 93 VAL A CA 1
ATOM 721 C C . VAL A 1 93 ? 17.489 2.157 -22.376 1.00 98.56 93 VAL A C 1
ATOM 723 O O . VAL A 1 93 ? 18.026 2.301 -23.474 1.00 98.56 93 VAL A O 1
ATOM 726 N N . LEU A 1 94 ? 17.834 1.167 -21.546 1.00 98.44 94 LEU A N 1
ATOM 727 C CA . LEU A 1 94 ? 18.875 0.185 -21.870 1.00 98.44 94 LEU A CA 1
ATOM 728 C C . LEU A 1 94 ? 18.535 -0.632 -23.124 1.00 98.44 94 LEU A C 1
ATOM 730 O O . LEU A 1 94 ? 19.416 -0.869 -23.949 1.00 98.44 94 LEU A O 1
ATOM 734 N N . ALA A 1 95 ? 17.271 -1.016 -23.312 1.00 98.44 95 ALA A N 1
ATOM 735 C CA . ALA A 1 95 ? 16.823 -1.719 -24.511 1.00 98.44 95 ALA A CA 1
ATOM 736 C C . ALA A 1 95 ? 16.940 -0.843 -25.771 1.00 98.44 95 ALA A C 1
ATOM 738 O O . ALA A 1 95 ? 17.405 -1.310 -26.813 1.00 98.44 95 ALA A O 1
ATOM 739 N N . ILE A 1 96 ? 16.585 0.443 -25.686 1.00 98.44 96 ILE A N 1
ATOM 740 C CA . ILE A 1 96 ? 16.732 1.392 -26.802 1.00 98.44 96 ILE A CA 1
ATOM 741 C C . ILE A 1 96 ? 18.214 1.595 -27.146 1.00 98.44 96 ILE A C 1
ATOM 743 O O . ILE A 1 96 ? 18.604 1.532 -28.313 1.00 98.44 96 ILE A O 1
ATOM 747 N N . LEU A 1 97 ? 19.075 1.778 -26.145 1.00 98.19 97 LEU A N 1
ATOM 748 C CA . LEU A 1 97 ? 20.519 1.891 -26.364 1.00 98.19 97 LEU A CA 1
ATOM 749 C C . LEU A 1 97 ? 21.104 0.596 -26.952 1.00 98.19 97 LEU A C 1
ATOM 751 O O . LEU A 1 97 ? 21.855 0.636 -27.922 1.00 98.19 97 LEU A O 1
ATOM 755 N N . GLY A 1 98 ? 20.707 -0.569 -26.437 1.00 98.06 98 GLY A N 1
ATOM 756 C CA . GLY A 1 98 ? 21.149 -1.863 -26.957 1.00 98.06 98 GLY A CA 1
ATOM 757 C C . GLY A 1 98 ? 20.734 -2.090 -28.413 1.00 98.06 98 GLY A C 1
ATOM 758 O O . GLY A 1 98 ? 21.552 -2.502 -29.239 1.00 98.06 98 GLY A O 1
ATOM 759 N N . THR A 1 99 ? 19.484 -1.776 -28.761 1.00 97.62 99 THR A N 1
ATOM 760 C CA . THR A 1 99 ? 18.962 -1.929 -30.131 1.00 97.62 99 THR A CA 1
ATOM 761 C C . THR A 1 99 ? 19.594 -0.944 -31.113 1.00 97.62 99 THR A C 1
ATOM 763 O O . THR A 1 99 ? 19.953 -1.341 -32.225 1.00 97.62 99 THR A O 1
ATOM 766 N N . THR A 1 100 ? 19.801 0.313 -30.712 1.00 97.50 100 THR A N 1
ATOM 767 C CA . THR A 1 100 ? 20.482 1.320 -31.545 1.00 97.50 100 THR A CA 1
ATOM 768 C C . THR A 1 100 ? 21.939 0.945 -31.806 1.00 97.50 100 THR A C 1
ATOM 770 O O . THR A 1 100 ? 22.351 0.894 -32.966 1.00 97.50 100 THR A O 1
ATOM 773 N N . LEU A 1 101 ? 22.701 0.584 -30.768 1.00 96.69 101 LEU A N 1
ATOM 774 C CA . LEU A 1 101 ? 24.088 0.131 -30.916 1.00 96.69 101 LEU A CA 1
ATOM 775 C C . LEU A 1 101 ? 24.189 -1.135 -31.780 1.00 96.69 101 LEU A C 1
ATOM 777 O O . LEU A 1 101 ? 25.036 -1.203 -32.673 1.00 96.69 101 LEU A O 1
ATOM 781 N N . SER A 1 102 ? 23.286 -2.102 -31.587 1.00 97.12 102 SER A N 1
ATOM 782 C CA . SER A 1 102 ? 23.227 -3.317 -32.416 1.00 97.12 102 SER A CA 1
ATOM 783 C C . SER A 1 102 ? 22.965 -2.988 -33.886 1.00 97.12 102 SER A C 1
ATOM 785 O O . SER A 1 102 ? 23.621 -3.530 -34.776 1.00 97.12 102 SER A O 1
ATOM 787 N N . SER A 1 103 ? 22.045 -2.061 -34.152 1.00 95.06 103 SER A N 1
ATOM 788 C CA . SER A 1 103 ? 21.718 -1.622 -35.511 1.00 95.06 103 SER A CA 1
ATOM 789 C C . SER A 1 103 ? 22.913 -0.945 -36.190 1.00 95.06 103 SER A C 1
ATOM 791 O O . SER A 1 103 ? 23.212 -1.251 -37.345 1.00 95.06 103 SER A O 1
ATOM 793 N N . ILE A 1 104 ? 23.643 -0.087 -35.465 1.00 94.31 104 ILE A N 1
ATOM 794 C CA . ILE A 1 104 ? 24.872 0.555 -35.961 1.00 94.31 104 ILE A CA 1
ATOM 795 C C . ILE A 1 104 ? 25.932 -0.502 -36.288 1.00 94.31 104 ILE A C 1
ATOM 797 O O . ILE A 1 104 ? 26.516 -0.466 -37.370 1.00 94.31 104 ILE A O 1
ATOM 801 N N . MET A 1 105 ? 26.157 -1.472 -35.397 1.00 94.25 105 MET A N 1
ATOM 802 C CA . MET A 1 105 ? 27.126 -2.547 -35.623 1.00 94.25 105 MET A CA 1
ATOM 803 C C . MET A 1 105 ? 26.777 -3.370 -36.872 1.00 94.25 105 MET A C 1
ATOM 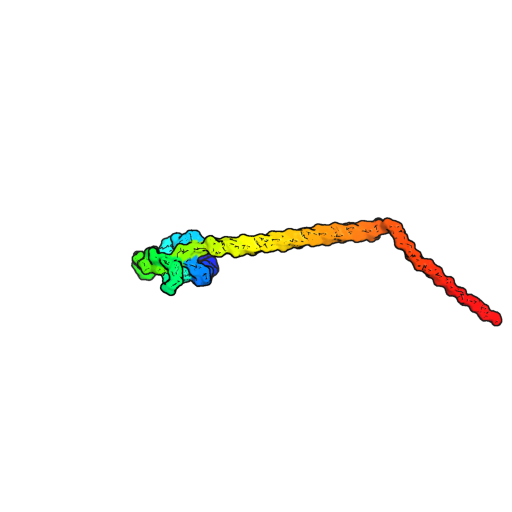805 O O . MET A 1 105 ? 27.642 -3.615 -37.712 1.00 94.25 105 MET A O 1
ATOM 809 N N . ILE A 1 106 ? 25.506 -3.747 -37.042 1.00 94.25 106 ILE A N 1
ATOM 810 C CA . ILE A 1 106 ? 25.036 -4.475 -38.231 1.00 94.25 106 ILE A CA 1
ATOM 811 C C . ILE A 1 106 ? 25.238 -3.639 -39.499 1.00 94.25 106 ILE A C 1
ATOM 813 O O . ILE A 1 106 ? 25.666 -4.179 -40.520 1.00 94.25 106 ILE A O 1
ATOM 817 N N . HIS A 1 107 ? 24.971 -2.332 -39.444 1.00 90.38 107 HIS A N 1
ATOM 818 C CA . HIS A 1 107 ? 25.198 -1.438 -40.577 1.00 90.38 107 HIS A CA 1
ATOM 819 C C . HIS A 1 107 ? 26.682 -1.385 -40.971 1.00 90.38 107 HIS A C 1
ATOM 821 O O . HIS A 1 107 ? 26.994 -1.510 -42.152 1.00 90.38 107 HIS A O 1
ATOM 827 N N . GLN A 1 108 ? 27.595 -1.273 -39.999 1.00 89.19 108 GLN A N 1
ATOM 828 C CA . GLN A 1 108 ? 29.045 -1.275 -40.245 1.00 89.19 108 GLN A CA 1
ATOM 829 C C . GLN A 1 108 ? 29.540 -2.608 -40.826 1.00 89.19 108 GLN A C 1
ATOM 831 O O . GLN A 1 108 ? 30.396 -2.613 -41.707 1.00 89.19 108 GLN A O 1
ATOM 836 N N . MET A 1 109 ? 28.987 -3.740 -40.374 1.00 89.25 109 MET A N 1
ATOM 837 C CA . MET A 1 109 ? 29.331 -5.057 -40.924 1.00 89.25 109 MET A CA 1
ATOM 838 C C . MET A 1 109 ? 28.816 -5.251 -42.357 1.00 89.25 109 MET A C 1
ATOM 840 O O . MET A 1 109 ? 29.507 -5.854 -43.175 1.00 89.25 109 MET A O 1
ATOM 844 N N . ARG A 1 110 ? 27.604 -4.768 -42.671 1.00 87.38 110 ARG A N 1
ATOM 845 C CA . ARG A 1 110 ? 26.991 -4.919 -44.006 1.00 87.38 110 ARG A CA 1
ATOM 846 C C . ARG A 1 110 ? 27.536 -3.933 -45.037 1.00 87.38 110 ARG A C 1
ATOM 848 O O . ARG A 1 110 ? 27.674 -4.298 -46.199 1.00 87.38 110 ARG A O 1
ATOM 855 N N . TYR A 1 111 ? 27.833 -2.707 -44.618 1.00 77.75 111 TYR A N 1
ATOM 856 C CA . TYR A 1 111 ? 28.375 -1.646 -45.462 1.00 77.75 111 TYR A CA 1
ATOM 857 C C . TYR A 1 111 ? 29.669 -1.123 -44.840 1.00 77.75 111 TYR A C 1
ATOM 859 O O . TYR A 1 111 ? 29.663 -0.039 -44.251 1.00 77.75 111 TYR A O 1
ATOM 867 N N . PRO A 1 112 ? 30.782 -1.873 -44.941 1.00 69.88 112 PRO A N 1
ATOM 868 C CA . PRO A 1 112 ? 32.068 -1.394 -44.465 1.00 69.88 112 PRO A CA 1
ATOM 869 C C . PRO A 1 112 ? 32.408 -0.099 -45.208 1.00 69.88 112 PRO A C 1
ATOM 871 O O . PRO A 1 112 ? 32.712 -0.101 -46.405 1.00 69.88 112 PRO A O 1
ATOM 874 N N . ALA A 1 113 ? 32.318 1.031 -44.507 1.00 63.28 113 ALA A N 1
ATOM 875 C CA . ALA A 1 113 ? 32.783 2.308 -45.013 1.00 63.28 113 ALA A CA 1
ATOM 876 C C . ALA A 1 113 ? 34.313 2.245 -45.068 1.00 63.28 113 ALA A C 1
ATOM 878 O O . ALA A 1 113 ? 35.002 2.611 -44.120 1.00 63.28 113 ALA A O 1
ATOM 879 N N . ARG A 1 114 ? 34.799 1.794 -46.231 1.00 58.09 114 ARG A N 1
ATOM 880 C CA . ARG A 1 114 ? 36.191 1.518 -46.609 1.00 58.09 114 ARG A CA 1
ATOM 881 C C . ARG A 1 114 ? 36.679 0.151 -46.118 1.00 58.09 114 ARG A C 1
ATOM 883 O O . ARG A 1 114 ? 36.440 -0.204 -44.964 1.00 58.09 114 ARG A O 1
ATOM 890 N N . PRO A 1 115 ? 37.383 -0.624 -46.970 1.00 50.03 115 PRO A N 1
ATOM 891 C CA . PRO A 1 115 ? 38.132 -1.761 -46.471 1.00 50.03 115 PRO A CA 1
ATOM 892 C C . PRO A 1 115 ? 39.071 -1.207 -45.407 1.00 50.03 115 PRO A C 1
ATOM 894 O O . PRO A 1 115 ? 39.791 -0.237 -45.666 1.00 50.03 115 PRO A O 1
ATOM 897 N N . ALA A 1 116 ? 39.053 -1.794 -44.209 1.00 53.69 116 ALA A N 1
ATOM 898 C CA . ALA A 1 116 ? 40.211 -1.696 -43.342 1.00 53.69 116 ALA A CA 1
ATOM 899 C C . ALA A 1 116 ? 41.401 -1.993 -44.253 1.00 53.69 116 ALA A C 1
ATOM 901 O O . ALA A 1 116 ? 41.435 -3.052 -44.884 1.00 53.69 116 ALA A O 1
ATOM 902 N N . THR A 1 117 ? 42.299 -1.026 -44.435 1.00 51.97 117 THR A N 1
ATOM 903 C CA . THR A 1 117 ? 43.589 -1.286 -45.056 1.00 51.97 117 THR A CA 1
ATOM 904 C C . THR A 1 117 ? 44.252 -2.287 -44.133 1.00 51.97 117 THR A C 1
ATOM 906 O O . THR A 1 117 ? 44.892 -1.916 -43.150 1.00 51.97 117 THR A O 1
ATOM 909 N N . VAL A 1 118 ? 43.995 -3.569 -44.387 1.00 52.53 118 VAL A N 1
ATOM 910 C CA . VAL A 1 118 ? 44.784 -4.658 -43.858 1.00 52.53 118 VAL A CA 1
ATOM 911 C C . VAL A 1 118 ? 46.177 -4.279 -44.307 1.00 52.53 118 VAL A C 1
ATOM 913 O O . VAL A 1 118 ? 46.444 -4.203 -45.507 1.00 52.53 118 VAL A O 1
ATOM 916 N N . LEU A 1 119 ? 47.029 -3.921 -43.353 1.00 51.44 119 LEU A N 1
ATOM 917 C CA . LEU A 1 119 ? 48.448 -3.773 -43.599 1.00 51.44 119 LEU A CA 1
ATOM 918 C C . LEU A 1 119 ? 48.946 -5.189 -43.910 1.00 51.44 119 LEU A C 1
ATOM 920 O O . LEU A 1 119 ? 49.478 -5.882 -43.048 1.00 51.44 119 LEU A O 1
ATOM 924 N N . THR A 1 120 ? 48.672 -5.674 -45.121 1.00 53.12 120 THR A N 1
ATOM 925 C CA . THR A 1 120 ? 49.291 -6.873 -45.660 1.00 53.12 120 THR A CA 1
ATOM 926 C C . THR A 1 120 ? 50.745 -6.501 -45.859 1.00 53.12 120 THR A C 1
ATOM 928 O O . THR A 1 120 ? 51.127 -5.964 -46.896 1.00 53.12 120 THR A O 1
ATOM 931 N N . VAL A 1 121 ? 51.545 -6.712 -44.818 1.00 59.19 121 VAL A N 1
ATOM 932 C CA . VAL A 1 121 ? 52.996 -6.743 -44.941 1.00 59.19 121 VAL A CA 1
ATOM 933 C C . VAL A 1 121 ? 53.290 -7.874 -45.929 1.00 59.19 121 VAL A C 1
ATOM 935 O O . VAL A 1 121 ? 52.910 -9.016 -45.652 1.00 59.19 121 VAL A O 1
ATOM 938 N N . PRO A 1 122 ? 53.890 -7.606 -47.101 1.00 54.28 122 PRO A N 1
ATOM 939 C CA . PRO A 1 122 ? 54.242 -8.680 -48.007 1.00 54.28 122 PRO A CA 1
ATOM 940 C C . PRO A 1 122 ? 55.335 -9.504 -47.326 1.00 54.28 122 PRO A C 1
ATOM 942 O O . PRO A 1 122 ? 56.413 -8.996 -47.019 1.00 54.28 122 PRO A O 1
ATOM 945 N N . ALA A 1 123 ? 55.054 -10.779 -47.073 1.00 61.00 123 ALA A N 1
ATOM 946 C CA . ALA A 1 123 ? 56.069 -11.738 -46.672 1.00 61.00 123 ALA A CA 1
ATOM 947 C C . ALA A 1 123 ? 56.957 -12.032 -47.892 1.00 61.00 123 ALA A C 1
ATOM 949 O O . ALA A 1 123 ? 56.766 -13.016 -48.603 1.00 61.00 123 ALA A O 1
ATOM 950 N N . ILE A 1 124 ? 57.906 -11.138 -48.177 1.00 56.56 124 ILE A N 1
ATOM 951 C CA . ILE A 1 124 ? 58.967 -11.393 -49.150 1.00 56.56 124 ILE A CA 1
ATOM 952 C C . ILE A 1 124 ? 59.962 -12.337 -48.465 1.00 56.56 124 ILE A C 1
ATOM 954 O O . ILE A 1 124 ? 60.931 -11.907 -47.844 1.00 56.56 124 ILE A O 1
ATOM 958 N N . PHE A 1 125 ? 59.706 -13.642 -48.544 1.00 59.38 125 PHE A N 1
ATOM 959 C CA . PHE A 1 125 ? 60.704 -14.655 -48.217 1.00 59.38 125 PHE A CA 1
ATOM 960 C C . PHE A 1 125 ? 61.716 -14.721 -49.364 1.00 59.38 125 PHE A C 1
ATOM 962 O O . PHE A 1 125 ? 61.531 -15.452 -50.336 1.00 59.38 125 PHE A O 1
ATOM 969 N N . THR A 1 126 ? 62.797 -13.947 -49.269 1.00 57.91 126 THR A N 1
ATOM 970 C CA . THR A 1 126 ? 63.963 -14.161 -50.128 1.00 57.91 126 THR A CA 1
ATOM 971 C C . THR A 1 126 ? 64.702 -15.394 -49.612 1.00 57.91 126 THR A C 1
ATOM 973 O O . THR A 1 126 ? 65.404 -15.323 -48.604 1.00 57.91 126 THR A O 1
ATOM 976 N N . THR A 1 127 ? 64.562 -16.536 -50.278 1.00 58.47 127 THR A N 1
ATOM 977 C CA . THR A 1 127 ? 65.557 -17.608 -50.159 1.00 58.47 127 THR A CA 1
ATOM 978 C C . THR A 1 127 ? 66.491 -17.480 -51.354 1.00 58.47 127 THR A C 1
ATOM 980 O O . THR A 1 127 ? 66.120 -17.752 -52.493 1.00 58.47 127 THR A O 1
ATOM 983 N N . ALA A 1 128 ? 67.695 -16.959 -51.113 1.00 62.75 128 ALA A N 1
ATOM 984 C CA . ALA A 1 128 ? 68.761 -17.020 -52.103 1.00 62.75 128 ALA A CA 1
ATOM 985 C C . ALA A 1 128 ? 69.208 -18.489 -52.244 1.00 62.75 128 ALA A C 1
ATOM 987 O O . ALA A 1 128 ? 69.396 -19.151 -51.219 1.00 62.75 128 ALA A O 1
ATOM 988 N N . PRO A 1 129 ? 69.372 -19.025 -53.466 1.00 62.12 129 PRO A N 1
ATOM 989 C CA . PRO A 1 129 ? 69.868 -20.382 -53.642 1.00 62.12 129 PRO A CA 1
ATOM 990 C C . PRO A 1 129 ? 71.381 -20.424 -53.358 1.00 62.12 129 PRO A C 1
ATOM 992 O O . PRO A 1 129 ? 72.090 -19.486 -53.737 1.00 62.12 129 PRO A O 1
ATOM 995 N N . PRO A 1 130 ? 71.896 -21.491 -52.722 1.00 63.59 130 PRO A N 1
ATOM 996 C CA . PRO A 1 130 ? 73.329 -21.639 -52.500 1.00 63.59 130 PRO A CA 1
ATOM 997 C C . PRO A 1 130 ? 74.052 -21.876 -53.836 1.00 63.59 130 PRO A C 1
ATOM 999 O O . PRO A 1 130 ? 73.583 -22.652 -54.672 1.00 63.59 130 PRO A O 1
ATOM 1002 N N . LYS A 1 131 ? 75.190 -21.203 -54.026 1.00 46.03 131 LYS A N 1
ATOM 1003 C CA . LYS A 1 131 ? 76.220 -21.563 -55.007 1.00 46.03 131 LYS A CA 1
ATOM 1004 C C . LYS A 1 131 ? 77.473 -21.989 -54.265 1.00 46.03 131 LYS A C 1
ATOM 1006 O O . LYS A 1 131 ? 77.786 -21.314 -53.259 1.00 46.03 131 LYS A O 1
#

InterPro domains:
  IPR008952 Tetraspanin, EC2 domain superfamily [G3DSA:1.10.1450.10] (2-71)
  IPR008952 Tetraspanin, EC2 domain superfamily [SSF48652] (5-73)
  IPR018499 Tetraspanin/Peripherin [PF00335] (9-107)

Secondary structure (DSSP, 8-state):
-TTS-HHHHHHHHHHHHHHT--SSS-GGGGTT---GGGB--TTS-EEEEEEEETTTTEEEEEEEESS-SHHHHHHHHHHHHHHHHHHHHHHHHHHHHHHHHHHHHHHHHHS-SS-------------PPP-

Organism: Tetraodon nigroviridis (NCBI:txid99883)

Foldseek 3Di:
DLPDDPVVVVVVLVLCQVVVAAAAQFVCNNVQVGDPSFADDPPAQWDWDFHQDPVPSDGDTGIGRGHHRNVVCVVVVVVVVVVVVVVVVVVVVVVVVVVVVVVVVVCCVVDVPDDPPPPPPPPPPDDDDDD

pLDDT: mean 85.59, std 15.01, range [46.03, 98.56]

Radius of gyration: 35.7 Å; chains: 1; bounding box: 103×27×82 Å